Protein AF-F7X2Z0-F1 (afdb_monomer_lite)

InterPro domains:
  IPR009935 Protein of unknown function DUF1467 [PF07330] (40-120)

Secondary structure (DSSP, 8-state):
-----HHHHHHHTSPPHHHHHHHHHHHHHHHHHHHHHHHHHHHHHHHHHHHHHHHHHHHHGGGG--BHHHHT---TTS-TTSBS---HHHHHHHHHHHHHHHHHHHHHHHHHH--SGGGS---S----

Foldseek 3Di:
DDPPPPVVVVVVPDDDPVRVVVVVVCVVVVVCVVVVVCCVVVVVLVVLLVVLLVVLLVVLVVVQFDFCLNVVNDDPPDDRRHGPDRPPVVSNVVSNVVSVCVSVVVVCCCPPVVPDVVVPDPPDDDDD

Structure (mmCIF, N/CA/C/O backbone):
data_AF-F7X2Z0-F1
#
_entry.id   AF-F7X2Z0-F1
#
loop_
_atom_site.group_PDB
_atom_site.id
_atom_site.type_symbol
_atom_site.label_atom_id
_atom_site.label_alt_id
_atom_site.label_comp_id
_atom_site.label_asym_id
_atom_site.label_entity_id
_atom_site.label_seq_id
_atom_site.pdbx_PDB_ins_code
_atom_site.Cartn_x
_atom_site.Cartn_y
_atom_site.Cartn_z
_atom_site.occupancy
_atom_site.B_iso_or_equiv
_atom_site.auth_seq_id
_atom_site.auth_comp_id
_atom_site.auth_asym_id
_atom_site.auth_atom_id
_atom_site.pdbx_PDB_model_num
ATOM 1 N N . MET A 1 1 ? 65.621 -19.679 -28.562 1.00 56.53 1 MET A N 1
ATOM 2 C CA . MET A 1 1 ? 64.187 -19.477 -28.254 1.00 56.53 1 MET A CA 1
ATOM 3 C C . MET A 1 1 ? 63.950 -17.981 -28.076 1.00 56.53 1 MET A C 1
ATOM 5 O O . MET A 1 1 ? 64.734 -17.375 -27.351 1.00 56.53 1 MET A O 1
ATOM 9 N N . PRO A 1 2 ? 62.975 -17.358 -28.762 1.00 68.06 2 PRO A N 1
ATOM 10 C CA . PRO A 1 2 ? 62.716 -15.925 -28.621 1.00 68.06 2 PRO A CA 1
ATOM 11 C C . PRO A 1 2 ? 62.209 -15.630 -27.202 1.00 68.06 2 PRO A C 1
ATOM 13 O O . PRO A 1 2 ? 61.143 -16.097 -26.817 1.00 68.06 2 PRO A O 1
ATOM 16 N N . HIS A 1 3 ? 62.977 -14.880 -26.411 1.00 76.38 3 HIS A N 1
ATOM 17 C CA . HIS A 1 3 ? 62.620 -14.465 -25.051 1.00 76.38 3 HIS A CA 1
ATOM 18 C C . HIS A 1 3 ? 61.808 -13.170 -25.117 1.00 76.38 3 HIS A C 1
ATOM 20 O O . HIS A 1 3 ? 62.193 -12.133 -24.590 1.00 76.38 3 HIS A O 1
ATOM 26 N N . TRP A 1 4 ? 60.706 -13.176 -25.860 1.00 74.44 4 TRP A N 1
ATOM 27 C CA . TRP A 1 4 ? 59.907 -11.965 -25.932 1.00 74.44 4 TRP A CA 1
ATOM 28 C C . TRP A 1 4 ? 59.412 -11.583 -24.522 1.00 74.44 4 TRP A C 1
ATOM 30 O O . TRP A 1 4 ? 58.890 -12.446 -23.808 1.00 74.44 4 TRP A O 1
ATOM 40 N N . PRO A 1 5 ? 59.574 -10.323 -24.084 1.00 75.75 5 PRO A N 1
ATOM 41 C CA . PRO A 1 5 ? 59.145 -9.907 -22.759 1.00 75.75 5 PRO A CA 1
ATOM 42 C C . PRO A 1 5 ? 57.622 -10.036 -22.641 1.00 75.75 5 PRO A C 1
ATOM 44 O O . PRO A 1 5 ? 56.861 -9.358 -23.333 1.00 75.75 5 PRO A O 1
ATOM 47 N N . LEU A 1 6 ? 57.162 -10.883 -21.714 1.00 75.50 6 LEU A N 1
ATOM 48 C CA . LEU A 1 6 ? 55.739 -11.157 -21.446 1.00 75.50 6 LEU A CA 1
ATOM 49 C C . LEU A 1 6 ? 54.904 -9.885 -21.180 1.00 75.50 6 LEU A C 1
ATOM 51 O O . LEU A 1 6 ? 53.680 -9.902 -21.310 1.00 75.50 6 LEU A O 1
ATOM 55 N N . GLY A 1 7 ? 55.554 -8.774 -20.816 1.00 74.56 7 GLY A N 1
ATOM 56 C CA . GLY A 1 7 ? 54.923 -7.466 -20.640 1.00 74.56 7 GLY A CA 1
ATOM 57 C C . GLY A 1 7 ? 54.309 -6.890 -21.919 1.00 74.56 7 GLY A C 1
ATOM 58 O O . GLY A 1 7 ? 53.224 -6.318 -21.854 1.00 74.56 7 GLY A O 1
ATOM 59 N N . VAL A 1 8 ? 54.929 -7.096 -23.085 1.00 71.00 8 VAL A N 1
ATOM 60 C CA . VAL A 1 8 ? 54.440 -6.489 -24.335 1.00 71.00 8 VAL A CA 1
ATOM 61 C C . VAL A 1 8 ? 53.227 -7.242 -24.890 1.00 71.00 8 VAL A C 1
ATOM 63 O O . VAL A 1 8 ? 52.302 -6.624 -25.405 1.00 71.00 8 VAL A O 1
ATOM 66 N N . ILE A 1 9 ? 53.155 -8.565 -24.697 1.00 67.06 9 ILE A N 1
ATOM 67 C CA . ILE A 1 9 ? 51.957 -9.356 -25.051 1.00 67.06 9 ILE A CA 1
ATOM 68 C C . ILE A 1 9 ? 50.772 -8.956 -24.161 1.00 67.06 9 ILE A C 1
ATOM 70 O O . ILE A 1 9 ? 49.638 -8.877 -24.630 1.00 67.06 9 ILE A O 1
ATOM 74 N N . ARG A 1 10 ? 51.032 -8.642 -22.883 1.00 74.06 10 ARG A N 1
ATOM 75 C CA . ARG A 1 10 ? 50.007 -8.130 -21.964 1.00 74.06 10 ARG A CA 1
ATOM 76 C C . ARG A 1 10 ? 49.452 -6.771 -22.387 1.00 74.06 10 ARG A C 1
ATOM 78 O O . ARG A 1 10 ? 48.258 -6.557 -22.225 1.00 74.06 10 ARG A O 1
ATOM 85 N N . GLN A 1 11 ? 50.283 -5.883 -22.932 1.00 71.19 11 GLN A N 1
ATOM 86 C CA . GLN A 1 11 ? 49.830 -4.591 -23.460 1.00 71.19 11 GLN A CA 1
ATOM 87 C C . GLN A 1 11 ? 49.093 -4.724 -24.794 1.00 71.19 11 GLN A C 1
ATOM 89 O O . GLN A 1 11 ? 48.072 -4.073 -24.978 1.00 71.19 11 GLN A O 1
ATOM 94 N N . ALA A 1 12 ? 49.553 -5.601 -25.689 1.00 73.31 12 ALA A N 1
ATOM 95 C CA . ALA A 1 12 ? 48.904 -5.830 -26.981 1.00 73.31 12 ALA A CA 1
ATOM 96 C C . ALA A 1 12 ? 47.487 -6.427 -26.858 1.00 73.31 12 ALA A C 1
ATOM 98 O O . ALA A 1 12 ? 46.673 -6.248 -27.756 1.00 73.31 12 ALA A O 1
ATOM 99 N N . ASN A 1 13 ? 47.193 -7.122 -25.752 1.00 77.38 13 ASN A N 1
ATOM 100 C CA . ASN A 1 13 ? 45.884 -7.721 -25.473 1.00 77.38 13 ASN A CA 1
ATOM 101 C C . ASN A 1 13 ? 45.080 -6.954 -24.402 1.00 77.38 13 ASN A C 1
ATOM 103 O O . ASN A 1 13 ? 44.019 -7.408 -23.970 1.00 77.38 13 ASN A O 1
ATOM 107 N N . ALA A 1 14 ? 45.593 -5.813 -23.927 1.00 79.62 14 ALA A N 1
ATOM 108 C CA . ALA A 1 14 ? 44.855 -4.957 -23.011 1.00 79.62 14 ALA A CA 1
ATOM 109 C C . ALA A 1 14 ? 43.736 -4.238 -23.783 1.00 79.62 14 ALA A C 1
ATOM 111 O O . ALA A 1 14 ? 43.978 -3.742 -24.887 1.00 79.62 14 ALA A O 1
ATOM 112 N N . PRO A 1 15 ? 42.512 -4.161 -23.231 1.00 80.56 15 PRO A N 1
ATOM 113 C CA . PRO A 1 15 ? 41.451 -3.391 -23.858 1.00 80.56 15 PRO A CA 1
ATOM 114 C C . PRO A 1 15 ? 41.893 -1.931 -23.984 1.00 80.56 15 PRO A C 1
ATOM 116 O O . PRO A 1 15 ? 42.482 -1.369 -23.058 1.00 80.56 15 PRO A O 1
ATOM 119 N N . THR A 1 16 ? 41.606 -1.314 -25.131 1.00 86.19 16 THR A N 1
ATOM 120 C CA . THR A 1 16 ? 41.911 0.104 -25.332 1.00 86.19 16 THR A CA 1
ATOM 121 C C . THR A 1 16 ? 41.182 0.952 -24.278 1.00 86.19 16 THR A C 1
ATOM 123 O O . THR A 1 16 ? 40.111 0.554 -23.793 1.00 86.19 16 THR A O 1
ATOM 126 N N . PRO A 1 17 ? 41.725 2.122 -23.892 1.00 84.75 17 PRO A N 1
ATOM 127 C CA . PRO A 1 17 ? 41.073 3.004 -22.923 1.00 84.75 17 PRO A CA 1
ATOM 128 C C . PRO A 1 17 ? 39.624 3.329 -23.319 1.00 84.75 17 PRO A C 1
ATOM 130 O O . PRO A 1 17 ? 38.715 3.213 -22.502 1.00 84.75 17 PRO A O 1
ATOM 133 N N . GLU A 1 18 ? 39.386 3.601 -24.603 1.00 84.81 18 GLU A N 1
ATOM 134 C CA . GLU A 1 18 ? 38.057 3.872 -25.169 1.00 84.81 18 GLU A CA 1
ATOM 135 C C . GLU A 1 18 ? 37.085 2.694 -25.000 1.00 84.81 18 GLU A C 1
ATOM 137 O O . GLU A 1 18 ? 35.958 2.874 -24.537 1.00 84.81 18 GLU A O 1
ATOM 142 N N . ALA A 1 19 ? 37.529 1.464 -25.288 1.00 80.62 19 ALA A N 1
ATOM 143 C CA . ALA A 1 19 ? 36.713 0.262 -25.108 1.00 80.62 19 ALA A CA 1
ATOM 144 C C . ALA A 1 19 ? 36.405 -0.018 -23.629 1.00 80.62 19 ALA A C 1
ATOM 146 O O . ALA A 1 19 ? 35.368 -0.601 -23.299 1.00 80.62 19 ALA A O 1
ATOM 147 N N . THR A 1 20 ? 37.298 0.399 -22.730 1.00 81.88 20 THR A N 1
ATOM 148 C CA . THR A 1 20 ? 37.116 0.259 -21.283 1.00 81.88 20 THR A CA 1
ATOM 149 C C . THR A 1 20 ? 36.050 1.230 -20.777 1.00 81.88 20 THR A C 1
ATOM 151 O O . THR A 1 20 ? 35.110 0.788 -20.116 1.00 81.88 20 THR A O 1
ATOM 154 N N . HIS A 1 21 ? 36.134 2.509 -21.161 1.00 81.31 21 HIS A N 1
ATOM 155 C CA . HIS A 1 21 ? 35.149 3.534 -20.802 1.00 81.31 21 HIS A CA 1
ATOM 156 C C . HIS A 1 21 ? 33.760 3.229 -21.373 1.00 81.31 21 HIS A C 1
ATOM 158 O O . HIS A 1 21 ? 32.780 3.231 -20.633 1.00 81.31 21 HIS A O 1
ATOM 164 N N . PHE A 1 22 ? 33.673 2.849 -22.648 1.00 78.56 22 PHE A N 1
ATOM 165 C CA . PHE A 1 22 ? 32.409 2.480 -23.289 1.00 78.56 22 PHE A CA 1
ATOM 166 C C . PHE A 1 22 ? 31.745 1.261 -22.631 1.00 78.56 22 PHE A C 1
ATOM 168 O O . PHE A 1 22 ? 30.542 1.255 -22.372 1.00 78.56 22 PHE A O 1
ATOM 175 N N . ARG A 1 23 ? 32.535 0.235 -22.279 1.00 81.25 23 ARG A N 1
ATOM 176 C CA . ARG A 1 23 ? 32.031 -0.936 -21.545 1.00 81.25 23 ARG A CA 1
ATOM 177 C C . ARG A 1 23 ? 31.490 -0.539 -20.174 1.00 81.25 23 ARG A C 1
ATOM 179 O O . ARG A 1 23 ? 30.494 -1.110 -19.739 1.00 81.25 23 ARG A O 1
ATOM 186 N N . THR A 1 24 ? 32.149 0.376 -19.468 1.00 82.62 24 THR A N 1
ATOM 187 C CA . THR A 1 24 ? 31.676 0.831 -18.157 1.00 82.62 24 THR A CA 1
ATOM 188 C C . THR A 1 24 ? 30.433 1.704 -18.265 1.00 82.62 24 THR A C 1
ATOM 190 O O . THR A 1 24 ? 29.481 1.443 -17.542 1.00 82.62 24 THR A O 1
ATOM 193 N N . GLU A 1 25 ? 30.392 2.647 -19.206 1.00 86.38 25 GLU A N 1
ATOM 194 C CA . GLU A 1 25 ? 29.234 3.504 -19.500 1.00 86.38 25 GLU A CA 1
ATOM 195 C C . GLU A 1 25 ? 27.992 2.660 -19.790 1.00 86.38 25 GLU A C 1
ATOM 197 O O . GLU A 1 25 ? 26.990 2.784 -19.095 1.00 86.38 25 GLU A O 1
ATOM 202 N N . ILE A 1 26 ? 28.083 1.699 -20.717 1.00 86.94 26 ILE A N 1
ATOM 203 C CA . ILE A 1 26 ? 26.968 0.791 -21.027 1.00 86.94 26 ILE A CA 1
ATOM 204 C C . ILE A 1 26 ? 26.532 0.002 -19.794 1.00 86.94 26 ILE A C 1
ATOM 206 O O . ILE A 1 26 ? 25.337 -0.165 -19.561 1.00 86.94 26 ILE A O 1
ATOM 210 N N . ARG A 1 27 ? 27.480 -0.493 -18.988 1.00 86.06 27 ARG A N 1
ATOM 211 C CA . ARG A 1 27 ? 27.156 -1.248 -17.771 1.00 86.06 27 ARG A CA 1
ATOM 212 C C . ARG A 1 27 ? 26.438 -0.382 -16.742 1.00 86.06 27 ARG A C 1
ATOM 214 O O . ARG A 1 27 ? 25.501 -0.880 -16.129 1.00 86.06 27 ARG A O 1
ATOM 221 N N . TYR A 1 28 ? 26.851 0.870 -16.556 1.00 87.38 28 TYR A N 1
ATOM 222 C CA . TYR A 1 28 ? 26.198 1.790 -15.627 1.00 87.38 28 TYR A CA 1
ATOM 223 C C . TYR A 1 28 ? 24.844 2.253 -16.153 1.00 87.38 28 TYR A C 1
ATOM 225 O O . TYR A 1 28 ? 23.877 2.176 -15.407 1.00 87.38 28 TYR A O 1
ATOM 233 N N . THR A 1 29 ? 24.734 2.635 -17.426 1.00 87.25 29 THR A N 1
ATOM 234 C CA . THR A 1 29 ? 23.461 3.032 -18.043 1.00 87.25 29 THR A CA 1
ATOM 235 C C . THR A 1 29 ? 22.449 1.895 -17.985 1.00 87.25 29 THR A C 1
ATOM 237 O O . THR A 1 29 ? 21.363 2.084 -17.451 1.00 87.25 29 THR A O 1
ATOM 240 N N . PHE A 1 30 ? 22.820 0.682 -18.405 1.00 88.94 30 PHE A N 1
ATOM 241 C CA . PHE A 1 30 ? 21.938 -0.484 -18.322 1.00 88.94 30 PHE A CA 1
ATOM 242 C C . PHE A 1 30 ? 21.544 -0.809 -16.875 1.00 88.94 30 PHE A C 1
ATOM 244 O O . PHE A 1 30 ? 20.379 -1.064 -16.583 1.00 88.94 30 PHE A O 1
ATOM 251 N N . PHE A 1 31 ? 22.499 -0.782 -15.943 1.00 85.81 31 PHE A N 1
ATOM 252 C CA . PHE A 1 31 ? 22.225 -1.036 -14.530 1.00 85.81 31 PHE A CA 1
ATOM 253 C C . PHE A 1 31 ? 21.272 0.006 -13.932 1.00 85.81 31 PHE A C 1
ATOM 255 O O . PHE A 1 31 ? 20.308 -0.359 -13.261 1.00 85.81 31 PHE A O 1
ATOM 262 N N . VAL A 1 32 ? 21.506 1.291 -14.205 1.00 84.81 32 VAL A N 1
ATOM 263 C CA . VAL A 1 32 ? 20.671 2.399 -13.731 1.00 84.81 32 VAL A CA 1
ATOM 264 C C . VAL A 1 32 ? 19.283 2.3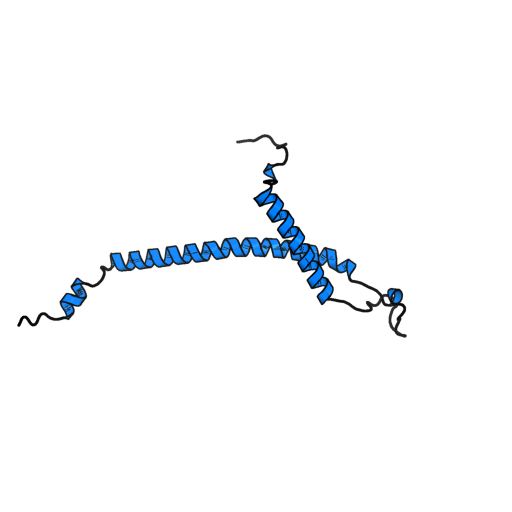45 -14.368 1.00 84.81 32 VAL A C 1
ATOM 266 O O . VAL A 1 32 ? 18.297 2.506 -13.658 1.00 84.81 32 VAL A O 1
ATOM 269 N N . GLU A 1 33 ? 19.167 2.041 -15.660 1.00 87.44 33 GLU A N 1
ATOM 270 C CA . GLU A 1 33 ? 17.878 1.869 -16.342 1.00 87.44 33 GLU A CA 1
ATOM 271 C C . GLU A 1 33 ? 17.062 0.719 -15.750 1.00 87.44 33 GLU A C 1
ATOM 273 O O . GLU A 1 33 ? 15.875 0.882 -15.455 1.00 87.44 33 GLU A O 1
ATOM 278 N N . VAL A 1 34 ? 17.700 -0.433 -15.532 1.00 83.69 34 VAL A N 1
ATOM 279 C CA . VAL A 1 34 ? 17.064 -1.607 -14.928 1.00 83.69 34 VAL A CA 1
ATOM 280 C C . VAL A 1 34 ? 16.595 -1.284 -13.510 1.00 83.69 34 VAL A C 1
ATOM 282 O O . VAL A 1 34 ? 15.427 -1.503 -13.183 1.00 83.69 34 VAL A O 1
ATOM 285 N N . LEU A 1 35 ? 17.461 -0.702 -12.677 1.00 84.19 35 LEU A N 1
ATOM 286 C CA . LEU A 1 35 ? 17.098 -0.306 -11.316 1.00 84.19 35 LEU A CA 1
ATOM 287 C C . LEU A 1 35 ? 15.976 0.736 -11.288 1.00 84.19 35 LEU A C 1
ATOM 289 O O . LEU A 1 35 ? 15.045 0.614 -10.488 1.00 84.19 35 LEU A O 1
ATOM 293 N N . GLN A 1 36 ? 16.020 1.737 -12.167 1.00 80.38 36 GLN A N 1
ATOM 294 C CA . GLN A 1 36 ? 15.013 2.793 -12.230 1.00 80.38 36 GLN A CA 1
ATOM 295 C C . GLN A 1 36 ? 13.659 2.256 -12.705 1.00 80.38 36 GLN A C 1
ATOM 297 O O . GLN A 1 36 ? 12.621 2.626 -12.156 1.00 80.38 36 GLN A O 1
ATOM 302 N N . ARG A 1 37 ? 13.646 1.325 -13.667 1.00 79.38 37 ARG A N 1
ATOM 303 C CA . ARG A 1 37 ? 12.421 0.682 -14.161 1.00 79.38 37 ARG A CA 1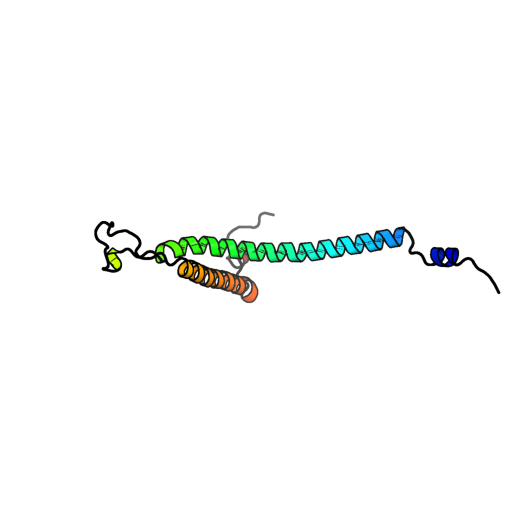
ATOM 304 C C . ARG A 1 37 ? 11.696 -0.101 -13.068 1.00 79.38 37 ARG A C 1
ATOM 306 O O . ARG A 1 37 ? 10.470 0.005 -12.948 1.00 79.38 37 ARG A O 1
ATOM 313 N N . PHE A 1 38 ? 12.436 -0.866 -12.269 1.00 82.19 38 PHE A N 1
ATOM 314 C CA . PHE A 1 38 ? 11.861 -1.591 -11.137 1.00 82.19 38 PHE A CA 1
ATOM 315 C C . PHE A 1 38 ? 11.401 -0.638 -10.037 1.00 82.19 38 PHE A C 1
ATOM 317 O O . PHE A 1 38 ? 10.277 -0.767 -9.559 1.00 82.19 38 PHE A O 1
ATOM 324 N N . SER A 1 39 ? 12.224 0.358 -9.700 1.00 83.81 39 SER A N 1
ATOM 325 C CA . SER A 1 39 ? 11.922 1.317 -8.636 1.00 83.81 39 SER A CA 1
ATOM 326 C C . SER A 1 39 ? 10.647 2.106 -8.931 1.00 83.81 39 SER A C 1
ATOM 328 O O . SER A 1 39 ? 9.768 2.164 -8.081 1.00 83.81 39 SER A O 1
ATOM 330 N N . MET A 1 40 ? 10.488 2.642 -10.146 1.00 80.25 40 MET A N 1
ATOM 331 C CA . MET A 1 40 ? 9.326 3.471 -10.496 1.00 80.25 40 MET A CA 1
ATOM 332 C C . MET A 1 40 ? 8.018 2.671 -10.517 1.00 80.25 40 MET A C 1
ATOM 334 O O . MET A 1 40 ? 7.038 3.075 -9.901 1.00 80.25 40 MET A O 1
ATOM 338 N N . SER A 1 41 ? 7.997 1.510 -11.178 1.00 84.44 41 SER A N 1
ATOM 339 C CA . SER A 1 41 ? 6.769 0.705 -11.303 1.00 84.44 41 SER A CA 1
ATOM 340 C C . SER A 1 41 ? 6.313 0.098 -9.974 1.00 84.44 41 SER A C 1
ATOM 342 O O . SER A 1 41 ? 5.121 0.121 -9.647 1.00 84.44 41 SER A O 1
ATOM 344 N N . PHE A 1 42 ? 7.260 -0.402 -9.180 1.00 88.94 42 PHE A N 1
ATOM 345 C CA . PHE A 1 42 ? 6.980 -0.933 -7.853 1.00 88.94 42 PHE A CA 1
ATOM 346 C C . PHE A 1 42 ? 6.508 0.170 -6.907 1.00 88.94 42 PHE A C 1
ATOM 348 O O . PHE A 1 42 ? 5.488 0.006 -6.238 1.00 88.94 42 PHE A O 1
ATOM 355 N N . PHE A 1 43 ? 7.204 1.311 -6.892 1.00 91.38 43 PHE A N 1
ATOM 356 C CA . PHE A 1 43 ? 6.867 2.424 -6.014 1.00 91.38 43 PHE A CA 1
ATOM 357 C C . PHE A 1 43 ? 5.480 2.988 -6.319 1.00 91.38 43 PHE A C 1
ATOM 359 O O . PHE A 1 43 ? 4.695 3.175 -5.395 1.00 91.38 43 PHE A O 1
ATOM 366 N N . SER A 1 44 ? 5.131 3.189 -7.595 1.00 89.69 44 SER A N 1
ATOM 367 C CA . SER A 1 44 ? 3.793 3.654 -7.975 1.00 89.69 44 SER A CA 1
ATOM 368 C C . SER A 1 44 ? 2.697 2.675 -7.552 1.00 89.69 44 SER A C 1
ATOM 370 O O . SER A 1 44 ? 1.699 3.092 -6.969 1.00 89.69 44 SER A O 1
ATOM 372 N N . THR A 1 45 ? 2.893 1.374 -7.784 1.00 89.00 45 THR A N 1
ATOM 373 C CA . THR A 1 45 ? 1.911 0.344 -7.399 1.00 89.00 45 THR A CA 1
ATOM 374 C C . THR A 1 45 ? 1.726 0.299 -5.881 1.00 89.00 45 THR A C 1
ATOM 376 O O . THR A 1 45 ? 0.601 0.310 -5.381 1.00 89.00 45 THR A O 1
ATOM 379 N N . PHE A 1 46 ? 2.832 0.312 -5.134 1.00 93.31 46 PHE A N 1
ATOM 380 C CA . PHE A 1 46 ? 2.806 0.338 -3.677 1.00 93.31 46 PHE A CA 1
ATOM 381 C C . PHE A 1 46 ? 2.148 1.613 -3.136 1.00 93.31 46 PHE A C 1
ATOM 383 O O . PHE A 1 46 ? 1.329 1.530 -2.225 1.00 93.31 46 PHE A O 1
ATOM 390 N N . ALA A 1 47 ? 2.458 2.780 -3.706 1.00 94.31 47 ALA A N 1
ATOM 391 C CA . ALA A 1 47 ? 1.890 4.056 -3.283 1.00 94.31 47 ALA A CA 1
ATOM 392 C C . ALA A 1 47 ? 0.365 4.093 -3.465 1.00 94.31 47 ALA A C 1
ATOM 394 O O . ALA A 1 47 ? -0.347 4.491 -2.544 1.00 94.31 47 ALA A O 1
ATOM 395 N N . ILE A 1 48 ? -0.147 3.627 -4.610 1.00 92.38 48 ILE A N 1
ATOM 396 C CA . ILE A 1 48 ? -1.593 3.547 -4.869 1.00 92.38 48 ILE A CA 1
ATOM 397 C C . ILE A 1 48 ? -2.263 2.622 -3.850 1.00 92.38 48 ILE A C 1
ATOM 399 O O . ILE A 1 48 ? -3.243 3.010 -3.211 1.00 92.38 48 ILE A O 1
ATOM 403 N N . TYR A 1 49 ? -1.709 1.424 -3.646 1.00 93.00 49 TYR A N 1
ATOM 404 C CA . TYR A 1 49 ? -2.215 0.492 -2.642 1.00 93.00 49 TYR A CA 1
ATOM 405 C C . TYR A 1 49 ? -2.198 1.095 -1.232 1.00 93.00 49 TYR A C 1
ATOM 407 O O . TYR A 1 49 ? -3.188 0.990 -0.510 1.00 93.00 49 TYR A O 1
ATOM 415 N N . PHE A 1 50 ? -1.114 1.773 -0.851 1.00 96.06 50 PHE A N 1
ATOM 416 C CA . PHE A 1 50 ? -0.977 2.404 0.457 1.00 96.06 50 PHE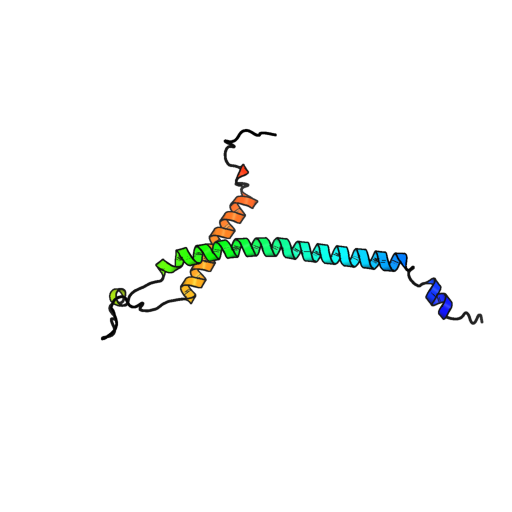 A CA 1
ATOM 417 C C . PHE A 1 50 ? -2.009 3.516 0.678 1.00 96.06 50 PHE A C 1
ATOM 419 O O . PHE A 1 50 ? -2.607 3.581 1.748 1.00 96.06 50 PHE A O 1
ATOM 426 N N . ILE A 1 51 ? -2.279 4.348 -0.332 1.00 96.31 51 ILE A N 1
ATOM 427 C CA . ILE A 1 51 ? -3.307 5.397 -0.256 1.00 96.31 51 ILE A CA 1
ATOM 428 C C . ILE A 1 51 ? -4.702 4.780 -0.092 1.00 96.31 51 ILE A C 1
ATOM 430 O O . ILE A 1 51 ? -5.450 5.187 0.798 1.00 96.31 51 ILE A O 1
ATOM 434 N N . ILE A 1 52 ? -5.044 3.771 -0.904 1.00 95.56 52 ILE A N 1
ATOM 435 C CA . ILE A 1 52 ? -6.324 3.050 -0.796 1.00 95.56 52 ILE A CA 1
ATOM 436 C C . ILE A 1 52 ? -6.463 2.429 0.599 1.00 95.56 52 ILE A C 1
ATOM 438 O O . ILE A 1 52 ? -7.504 2.568 1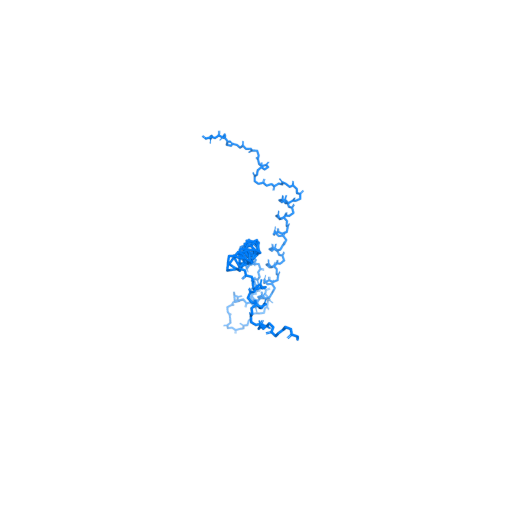.246 1.00 95.56 52 ILE A O 1
ATOM 442 N N . TRP A 1 53 ? -5.408 1.777 1.085 1.00 96.88 53 TRP A N 1
ATOM 443 C CA . TRP A 1 53 ? -5.364 1.172 2.411 1.00 96.88 53 TRP A CA 1
ATOM 444 C C . TRP A 1 53 ? -5.546 2.209 3.523 1.00 96.88 53 TRP A C 1
ATOM 446 O O . TRP A 1 53 ? -6.346 1.995 4.432 1.00 96.88 53 TRP A O 1
ATOM 456 N N . TRP A 1 54 ? -4.877 3.360 3.423 1.00 96.69 54 TRP A N 1
ATOM 457 C CA . TRP A 1 54 ? -4.960 4.448 4.397 1.00 96.69 54 TRP A CA 1
ATOM 458 C C . TRP A 1 54 ? -6.369 5.032 4.487 1.00 96.69 54 TRP A C 1
ATOM 460 O O . TRP A 1 54 ? -6.914 5.169 5.579 1.00 96.69 54 TRP A O 1
ATOM 470 N N . ILE A 1 55 ? -7.003 5.313 3.347 1.00 96.06 55 ILE A N 1
ATOM 471 C CA . ILE A 1 55 ? -8.391 5.796 3.311 1.00 96.06 55 ILE A CA 1
ATOM 472 C C . ILE A 1 55 ? -9.331 4.742 3.910 1.00 96.06 55 ILE A C 1
ATOM 474 O O . ILE A 1 55 ? -10.178 5.060 4.744 1.00 96.06 55 ILE A O 1
ATOM 478 N N . THR A 1 56 ? -9.138 3.473 3.545 1.00 95.38 56 THR A N 1
ATOM 479 C CA . THR A 1 56 ? -9.934 2.356 4.069 1.00 95.38 56 THR A CA 1
ATOM 480 C C . THR A 1 56 ? -9.805 2.232 5.589 1.00 95.38 56 THR A C 1
ATOM 482 O O . THR A 1 56 ? -10.799 1.969 6.261 1.00 95.38 56 THR A O 1
ATOM 485 N N . LEU A 1 57 ? -8.617 2.475 6.156 1.00 93.06 57 LEU A N 1
ATOM 486 C CA . LEU A 1 57 ? -8.384 2.438 7.602 1.00 93.06 57 LEU A CA 1
ATOM 487 C C . LEU A 1 57 ? -9.334 3.385 8.344 1.00 93.06 57 LEU A C 1
ATOM 489 O O . LEU A 1 57 ? -9.956 2.976 9.323 1.00 93.06 57 LEU A O 1
ATOM 493 N N . PHE A 1 58 ? -9.486 4.620 7.861 1.00 93.00 58 PHE A N 1
ATOM 494 C CA . PHE A 1 58 ? -10.387 5.602 8.470 1.00 93.00 58 PHE A CA 1
ATOM 495 C C . PHE A 1 58 ? -11.862 5.238 8.306 1.00 93.00 58 PHE A C 1
ATOM 497 O O . PHE A 1 58 ? -12.652 5.503 9.208 1.00 93.00 58 PHE A O 1
ATOM 504 N N . VAL A 1 59 ? -12.230 4.590 7.199 1.00 92.69 59 VAL A N 1
ATOM 505 C CA . VAL A 1 59 ? -13.594 4.082 6.979 1.00 92.69 59 VAL A CA 1
ATOM 506 C C . VAL A 1 59 ? -13.917 2.918 7.922 1.00 92.69 59 VAL A C 1
ATOM 508 O O . VAL A 1 59 ? -15.037 2.815 8.417 1.00 92.69 59 VAL A O 1
ATOM 511 N N . VAL A 1 60 ? -12.946 2.044 8.195 1.00 90.69 60 VAL A N 1
ATOM 512 C CA . VAL A 1 60 ? -13.131 0.851 9.036 1.00 90.69 60 VAL A CA 1
ATOM 513 C C . VAL A 1 60 ? -13.056 1.173 10.530 1.00 90.69 60 VAL A C 1
ATOM 515 O O . VAL A 1 60 ? -13.718 0.507 11.327 1.00 90.69 60 VAL A O 1
ATOM 518 N N . LEU A 1 61 ? -12.290 2.193 10.928 1.00 88.94 61 LEU A N 1
ATOM 519 C CA . LEU A 1 61 ? -12.107 2.585 12.329 1.00 88.94 61 LEU A CA 1
ATOM 520 C C . LEU A 1 61 ? -13.422 2.718 13.136 1.00 88.94 61 LEU A C 1
ATOM 522 O O . LEU A 1 61 ? -13.492 2.114 14.210 1.00 88.94 61 LEU A O 1
ATOM 526 N N . PRO A 1 62 ? -14.475 3.422 12.662 1.00 83.25 62 PRO A N 1
ATOM 527 C CA . PRO A 1 62 ? -15.722 3.566 13.418 1.00 83.25 62 PRO A CA 1
ATOM 528 C C . PRO A 1 62 ? -16.505 2.255 13.584 1.00 83.25 62 PRO A C 1
ATOM 530 O O . PRO A 1 62 ? -17.312 2.142 14.498 1.00 83.25 62 PRO A O 1
ATOM 533 N N . LEU A 1 63 ? -16.261 1.242 12.746 1.00 81.25 63 LEU A N 1
ATOM 534 C CA . LEU A 1 63 ? -16.984 -0.035 12.786 1.00 81.25 63 LEU A CA 1
ATOM 535 C C . LEU A 1 63 ? -16.495 -0.971 13.907 1.00 81.25 63 LEU A C 1
ATOM 537 O O . LEU A 1 63 ? -17.152 -1.960 14.225 1.00 81.25 63 LEU A O 1
ATOM 541 N N . GLY A 1 64 ? -15.312 -0.706 14.471 1.00 71.38 64 GLY A N 1
ATOM 542 C CA . GLY A 1 64 ? -14.646 -1.580 15.439 1.00 71.38 64 GLY A CA 1
ATOM 543 C C . GLY A 1 64 ? -14.841 -1.203 16.908 1.00 71.38 64 GLY A C 1
ATOM 544 O O . GLY A 1 64 ? -14.283 -1.885 17.771 1.00 71.38 64 GLY A O 1
ATOM 545 N N . VAL A 1 65 ? -15.577 -0.128 17.202 1.00 74.94 65 VAL A N 1
ATOM 546 C CA . VAL A 1 65 ? -15.767 0.381 18.565 1.00 74.94 65 VAL A CA 1
ATOM 547 C C . VAL A 1 65 ? -17.024 -0.243 19.167 1.00 74.94 65 VAL A C 1
ATOM 549 O O . VAL A 1 65 ? -18.107 -0.109 18.611 1.00 74.94 65 VAL A O 1
ATOM 552 N N . ARG A 1 66 ? -16.864 -0.935 20.298 1.00 70.69 66 ARG A N 1
ATOM 553 C CA . ARG A 1 66 ? -17.967 -1.374 21.163 1.00 70.69 66 ARG A CA 1
ATOM 554 C C . ARG A 1 66 ? -17.736 -0.871 22.579 1.00 70.69 66 ARG A C 1
ATOM 556 O O . ARG A 1 66 ? -16.621 -0.987 23.102 1.00 70.69 66 ARG A O 1
ATOM 563 N N . THR A 1 67 ? -18.771 -0.283 23.163 1.00 74.44 67 THR A N 1
ATOM 564 C CA . THR A 1 67 ? -18.744 0.300 24.512 1.00 74.44 67 THR A CA 1
ATOM 565 C C . THR A 1 67 ? -19.013 -0.763 25.582 1.00 74.44 67 THR A C 1
ATOM 567 O O . THR A 1 67 ? -19.571 -1.817 25.284 1.00 74.44 67 THR A O 1
ATOM 570 N N . GLN A 1 68 ? -18.610 -0.515 26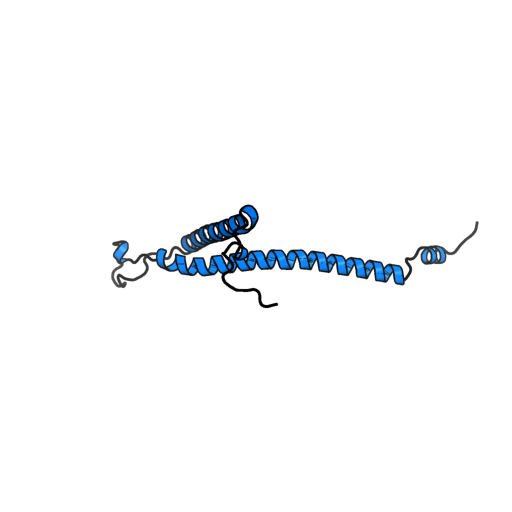.832 1.00 69.69 68 GLN A N 1
ATOM 571 C CA . GLN A 1 68 ? -18.933 -1.415 27.952 1.00 69.69 68 GLN A CA 1
ATOM 572 C C . GLN A 1 68 ? -20.448 -1.573 28.148 1.00 69.69 68 GLN A C 1
ATOM 574 O O . GLN A 1 68 ? -20.913 -2.679 28.423 1.00 69.69 68 GLN A O 1
ATOM 579 N N . ALA A 1 69 ? -21.222 -0.506 27.910 1.00 65.69 69 ALA A N 1
ATOM 580 C CA . ALA A 1 69 ? -22.685 -0.552 27.902 1.00 65.69 69 ALA A CA 1
ATOM 581 C C . ALA A 1 69 ? -23.246 -1.583 26.903 1.00 65.69 69 ALA A C 1
ATOM 583 O O . ALA A 1 69 ? -24.165 -2.330 27.228 1.00 65.69 69 ALA A O 1
ATOM 584 N N . GLU A 1 70 ? -22.668 -1.673 25.702 1.00 67.81 70 GLU A N 1
ATOM 585 C CA . GLU A 1 70 ? -23.076 -2.651 24.681 1.00 67.81 70 GLU A CA 1
ATOM 586 C C . GLU A 1 70 ? -22.703 -4.098 25.039 1.00 67.81 70 GLU A C 1
ATOM 588 O O . GLU A 1 70 ? -23.258 -5.040 24.471 1.00 67.81 70 GLU A O 1
ATOM 593 N N . GLU A 1 71 ? -21.758 -4.291 25.959 1.00 71.31 71 GLU A N 1
ATOM 594 C CA . GLU A 1 71 ? -21.249 -5.606 26.352 1.00 71.31 71 GLU A CA 1
ATOM 595 C C . GLU A 1 71 ? -21.891 -6.143 27.646 1.00 71.31 71 GLU A C 1
ATOM 597 O O . GLU A 1 71 ? -21.626 -7.285 28.013 1.00 71.31 71 GLU A O 1
ATOM 602 N N . ASN A 1 72 ? -22.773 -5.360 28.291 1.00 65.31 72 ASN A N 1
ATOM 603 C CA . ASN A 1 72 ? -23.416 -5.646 29.588 1.00 65.31 72 ASN A CA 1
ATOM 604 C C . ASN A 1 72 ? -22.426 -5.978 30.725 1.00 65.31 72 ASN A C 1
ATOM 606 O O . ASN A 1 72 ? -22.792 -6.642 31.693 1.00 65.31 72 ASN A O 1
ATOM 610 N N . ASP A 1 73 ? -21.182 -5.512 30.610 1.00 68.00 73 ASP A N 1
ATOM 611 C CA . ASP A 1 73 ? -20.094 -5.757 31.561 1.00 68.00 73 ASP A CA 1
ATOM 612 C C . ASP A 1 73 ? -19.441 -4.415 31.919 1.00 68.00 73 ASP A C 1
ATOM 614 O O . ASP A 1 73 ? -18.379 -4.047 31.414 1.00 68.00 73 ASP A O 1
ATOM 618 N N . VAL A 1 74 ? -20.165 -3.619 32.713 1.00 69.75 74 VAL A N 1
ATOM 619 C CA . VAL A 1 74 ? -19.718 -2.296 33.169 1.00 69.75 74 VAL A CA 1
ATOM 620 C C . VAL A 1 74 ? -18.952 -2.460 34.475 1.00 69.75 74 VAL A C 1
ATOM 622 O O . VAL A 1 74 ? -19.521 -2.844 35.500 1.00 69.75 74 VAL A O 1
ATOM 625 N N . VAL A 1 75 ? -17.659 -2.136 34.459 1.00 75.31 75 VAL A N 1
ATOM 626 C CA . VAL A 1 75 ? -16.821 -2.209 35.663 1.00 75.31 75 VAL A CA 1
ATOM 627 C C . VAL A 1 75 ? -17.174 -1.041 36.598 1.00 75.31 75 VAL A C 1
ATOM 629 O O . VAL A 1 75 ? -17.098 0.117 36.164 1.00 75.31 75 VAL A O 1
ATOM 632 N N . PRO A 1 76 ? -17.526 -1.288 37.878 1.00 74.94 76 PRO A N 1
ATOM 633 C CA . PRO A 1 76 ? -17.861 -0.227 38.827 1.00 74.94 76 PRO A CA 1
ATOM 634 C C . PRO A 1 76 ? -16.749 0.827 38.929 1.00 74.94 76 PRO A C 1
ATOM 636 O O . PRO A 1 76 ? -15.590 0.494 39.168 1.00 74.94 76 PRO A O 1
ATOM 639 N N . GLY A 1 77 ? -17.103 2.103 38.748 1.00 76.94 77 GLY A N 1
ATOM 640 C CA . GLY A 1 77 ? -16.154 3.226 38.742 1.00 76.94 77 GLY A CA 1
ATOM 641 C C . GLY A 1 77 ? -15.598 3.603 37.362 1.00 76.94 77 GLY A C 1
ATOM 642 O O . GLY A 1 77 ? -14.813 4.546 37.267 1.00 76.94 77 GLY A O 1
ATOM 643 N N . THR A 1 78 ? -16.014 2.919 36.292 1.00 73.12 78 THR A N 1
ATOM 644 C CA . THR A 1 78 ? -15.712 3.300 34.904 1.00 73.12 78 THR A CA 1
ATOM 645 C C . THR A 1 78 ? -16.938 3.919 34.229 1.00 73.12 78 THR A C 1
ATOM 647 O O . THR A 1 78 ? -18.073 3.657 34.623 1.00 73.12 78 THR A O 1
ATOM 650 N N . VAL A 1 79 ? -16.725 4.790 33.239 1.00 68.56 79 VAL A N 1
ATOM 651 C CA . VAL A 1 79 ? -17.830 5.362 32.454 1.00 68.56 79 VAL A CA 1
ATOM 652 C C . VAL A 1 79 ? -18.382 4.310 31.492 1.00 68.56 79 VAL A C 1
ATOM 654 O O . VAL A 1 79 ? -17.616 3.625 30.821 1.00 68.56 79 VAL A O 1
ATOM 657 N N . GLU A 1 80 ? -19.707 4.214 31.375 1.00 67.25 80 GLU A N 1
ATOM 658 C CA . GLU A 1 80 ? -20.403 3.239 30.512 1.00 67.25 80 GLU A CA 1
ATOM 659 C C . GLU A 1 80 ? -19.979 3.319 29.029 1.00 67.25 80 GLU A C 1
ATOM 661 O O . GLU A 1 80 ? -20.013 2.328 28.296 1.00 67.25 80 GLU A O 1
ATOM 666 N N . SER A 1 81 ? -19.523 4.499 28.597 1.00 63.94 81 SER A N 1
ATOM 667 C CA . SER A 1 81 ? -19.008 4.781 27.254 1.00 63.94 81 SER A CA 1
ATOM 668 C C . SER A 1 81 ? -17.558 4.341 27.026 1.00 63.94 81 SER A C 1
ATOM 670 O O . SER A 1 81 ? -17.051 4.472 25.909 1.00 63.94 81 SER A O 1
ATOM 672 N N . ALA A 1 82 ? -16.866 3.829 28.049 1.00 67.06 82 ALA A N 1
ATOM 673 C CA . ALA A 1 82 ? -15.493 3.369 27.911 1.00 67.06 82 ALA A CA 1
ATOM 674 C C . ALA A 1 82 ? -15.421 2.217 26.885 1.00 67.06 82 ALA A C 1
ATOM 676 O O . ALA A 1 82 ? -16.260 1.311 26.915 1.00 67.06 82 ALA A O 1
ATOM 677 N N . PRO A 1 83 ? -14.438 2.214 25.965 1.00 63.31 83 PRO A N 1
ATOM 678 C CA . PRO A 1 83 ? -14.269 1.122 25.013 1.00 63.31 83 PRO A CA 1
ATOM 679 C C . PRO A 1 83 ? -13.972 -0.183 25.757 1.00 63.31 83 PRO A C 1
ATOM 681 O O . PRO A 1 83 ? -12.984 -0.267 26.484 1.00 63.31 83 PRO A O 1
ATOM 684 N N . ALA A 1 84 ? -14.796 -1.213 25.558 1.00 67.75 84 ALA A N 1
ATOM 685 C CA . ALA A 1 84 ? -14.635 -2.484 26.266 1.00 67.75 84 ALA A CA 1
ATOM 686 C C . ALA A 1 84 ? -13.410 -3.270 25.769 1.00 67.75 84 ALA A C 1
ATOM 688 O O . ALA A 1 84 ? -12.725 -3.946 26.533 1.00 67.75 84 ALA A O 1
ATOM 689 N N . ARG A 1 85 ? -13.119 -3.190 24.462 1.00 67.56 85 ARG A N 1
ATOM 690 C CA . ARG A 1 85 ? -11.996 -3.897 23.824 1.00 67.56 85 ARG A CA 1
ATOM 691 C C . ARG A 1 85 ? -11.690 -3.360 22.431 1.00 67.56 85 ARG A C 1
ATOM 693 O O . ARG A 1 85 ? -12.383 -3.678 21.466 1.00 67.56 85 ARG A O 1
ATOM 700 N N . PHE A 1 86 ? -10.599 -2.610 22.292 1.00 74.81 86 PHE A N 1
ATOM 701 C CA . PHE A 1 86 ? -10.103 -2.209 20.975 1.00 74.81 86 PHE A CA 1
ATOM 702 C C . PHE A 1 86 ? -9.370 -3.378 20.295 1.00 74.81 86 PHE A C 1
ATOM 704 O O . PHE A 1 86 ? -8.278 -3.774 20.697 1.00 74.81 86 PHE A O 1
ATOM 711 N N . ARG A 1 87 ? -9.969 -3.961 19.247 1.00 82.19 87 ARG A N 1
ATOM 712 C CA . ARG A 1 87 ? -9.399 -5.104 18.505 1.00 82.19 87 ARG A CA 1
ATOM 713 C C . ARG A 1 87 ? -8.535 -4.632 17.331 1.00 82.19 87 ARG A C 1
ATOM 715 O O . ARG A 1 87 ? -8.890 -4.858 16.175 1.00 82.19 87 ARG A O 1
ATOM 722 N N . ALA A 1 88 ? -7.388 -4.020 17.626 1.00 83.88 88 ALA A N 1
ATOM 723 C CA . ALA A 1 88 ? -6.483 -3.436 16.625 1.00 83.88 88 ALA A CA 1
ATOM 724 C C . ALA A 1 88 ? -6.143 -4.393 15.462 1.00 83.88 88 ALA A C 1
ATOM 726 O O . ALA A 1 88 ? -6.252 -4.021 14.296 1.00 83.88 88 ALA A O 1
ATOM 727 N N . LEU A 1 89 ? -5.816 -5.657 15.761 1.00 86.12 89 LEU A N 1
ATOM 728 C CA . LEU A 1 89 ? -5.486 -6.660 14.738 1.00 86.12 89 LEU A CA 1
ATOM 729 C C . LEU A 1 89 ? -6.649 -6.947 13.782 1.00 86.12 89 LEU A C 1
ATOM 731 O O . LEU A 1 89 ? -6.437 -7.130 12.587 1.00 86.12 89 LEU A O 1
ATOM 735 N N . ARG A 1 90 ? -7.888 -6.956 14.289 1.00 86.81 90 ARG A N 1
ATOM 736 C CA . ARG A 1 90 ? -9.075 -7.154 13.450 1.00 86.81 90 ARG A CA 1
ATOM 737 C C . ARG A 1 90 ? -9.265 -5.979 12.496 1.00 86.81 90 ARG A C 1
ATOM 739 O O . ARG A 1 90 ? -9.587 -6.214 11.338 1.00 86.81 90 ARG A O 1
ATOM 746 N N . VAL A 1 91 ? -9.054 -4.752 12.974 1.00 88.94 91 VAL A N 1
ATOM 747 C CA . VAL A 1 91 ? -9.134 -3.539 12.147 1.00 88.94 91 VAL A CA 1
ATOM 748 C C . VAL A 1 91 ? -8.100 -3.609 11.029 1.00 88.94 91 VAL A C 1
ATOM 750 O O . VAL A 1 91 ? -8.465 -3.497 9.868 1.00 88.94 91 VAL A O 1
ATOM 753 N N . VAL A 1 92 ? -6.836 -3.896 11.350 1.00 91.75 92 VAL A N 1
ATOM 754 C CA . VAL A 1 92 ? -5.761 -3.989 10.348 1.00 91.75 92 VAL A CA 1
ATOM 755 C C . VAL A 1 92 ? -6.042 -5.075 9.305 1.00 91.75 92 VAL A C 1
ATOM 757 O O . VAL A 1 92 ? -5.893 -4.825 8.108 1.00 91.75 92 VAL A O 1
ATOM 760 N N . LEU A 1 93 ? -6.481 -6.266 9.729 1.00 92.75 93 LEU A N 1
ATOM 761 C CA . LEU A 1 93 ? -6.824 -7.357 8.810 1.00 92.75 93 LEU A CA 1
ATOM 762 C C . LEU A 1 93 ? -7.999 -6.989 7.901 1.00 92.75 93 LEU A C 1
ATOM 764 O O . LEU A 1 93 ? -7.915 -7.180 6.690 1.00 92.75 93 LEU A O 1
ATOM 768 N N . LEU A 1 94 ? -9.068 -6.425 8.465 1.00 91.75 94 LEU A N 1
ATOM 769 C CA . LEU A 1 94 ? -10.245 -6.020 7.702 1.00 91.75 94 LEU A CA 1
ATOM 770 C C . LEU A 1 94 ? -9.902 -4.915 6.695 1.00 91.75 94 LEU A C 1
ATOM 772 O O . LEU A 1 94 ? -10.253 -5.033 5.523 1.00 91.75 94 LEU A O 1
ATOM 776 N N . THR A 1 95 ? -9.145 -3.901 7.118 1.00 93.50 95 THR A N 1
ATOM 777 C CA . THR A 1 95 ? -8.637 -2.838 6.240 1.00 93.50 95 THR A CA 1
ATOM 778 C C . THR A 1 95 ? -7.807 -3.410 5.098 1.00 93.50 95 THR A C 1
ATOM 780 O O . THR A 1 95 ? -7.991 -3.020 3.951 1.00 93.50 95 THR A O 1
ATOM 783 N N . THR A 1 96 ? -6.931 -4.373 5.387 1.00 94.75 96 THR A N 1
ATOM 784 C CA . THR A 1 96 ? -6.069 -5.009 4.380 1.00 94.75 96 THR A CA 1
ATOM 785 C C . THR A 1 96 ? -6.888 -5.771 3.341 1.00 94.75 96 THR A C 1
ATOM 787 O O . THR A 1 96 ? -6.666 -5.600 2.146 1.00 94.75 96 THR A O 1
ATOM 790 N N . VAL A 1 97 ? -7.870 -6.566 3.777 1.00 95.69 97 VAL A N 1
ATOM 791 C CA . VAL A 1 97 ? -8.744 -7.328 2.873 1.00 95.69 97 VAL A CA 1
ATOM 792 C C . VAL A 1 97 ? -9.586 -6.392 2.005 1.00 95.69 97 VAL A C 1
ATOM 794 O O . VAL A 1 97 ? -9.627 -6.567 0.790 1.00 95.69 97 VAL A O 1
ATOM 797 N N . ILE A 1 98 ? -10.218 -5.375 2.597 1.00 95.00 98 ILE A N 1
ATOM 798 C CA . ILE A 1 98 ? -11.050 -4.417 1.854 1.00 95.00 98 ILE A CA 1
ATOM 799 C C . ILE A 1 98 ? -10.200 -3.633 0.848 1.00 95.00 98 ILE A C 1
ATOM 801 O O . ILE A 1 98 ? -10.564 -3.548 -0.325 1.00 95.00 98 ILE A O 1
ATOM 805 N N . ALA A 1 99 ? -9.045 -3.114 1.269 1.00 95.38 99 ALA A N 1
ATOM 806 C CA . ALA A 1 99 ? -8.144 -2.372 0.393 1.00 95.38 99 ALA A CA 1
ATOM 807 C C . ALA A 1 99 ? -7.634 -3.232 -0.773 1.00 95.38 99 ALA A C 1
ATOM 809 O O . ALA A 1 99 ? -7.597 -2.766 -1.911 1.00 95.38 99 ALA A O 1
ATOM 810 N N . ALA A 1 100 ? -7.299 -4.502 -0.514 1.00 94.69 100 ALA A N 1
ATOM 811 C CA . ALA A 1 100 ? -6.889 -5.444 -1.550 1.00 94.69 100 ALA A CA 1
ATOM 812 C C . ALA A 1 100 ? -8.010 -5.711 -2.565 1.00 94.69 100 ALA A C 1
ATOM 814 O O . ALA A 1 100 ? -7.747 -5.720 -3.766 1.00 94.69 100 ALA A O 1
ATOM 815 N N . VAL A 1 101 ? -9.258 -5.872 -2.112 1.00 96.12 101 VAL A N 1
ATOM 816 C CA . VAL A 1 101 ? -10.418 -6.054 -3.000 1.00 96.12 101 VAL A CA 1
ATOM 817 C C . VAL A 1 101 ? -10.655 -4.815 -3.863 1.00 96.12 101 VAL A C 1
ATOM 819 O O . VAL A 1 101 ? -10.852 -4.955 -5.068 1.00 96.12 101 VAL A O 1
ATOM 822 N N . ILE A 1 102 ? -10.589 -3.611 -3.286 1.00 93.94 102 ILE A N 1
ATOM 823 C CA . ILE A 1 102 ? -10.755 -2.348 -4.025 1.00 93.94 102 ILE A CA 1
ATOM 824 C C . ILE A 1 102 ? -9.659 -2.198 -5.084 1.00 93.94 102 ILE A C 1
ATOM 826 O O . ILE A 1 102 ? -9.959 -1.956 -6.253 1.00 93.94 102 ILE A O 1
ATOM 830 N N . HIS A 1 103 ? -8.395 -2.382 -4.696 1.00 91.94 103 HIS A N 1
ATOM 831 C CA . HIS A 1 103 ? -7.266 -2.274 -5.617 1.00 91.94 103 HIS A CA 1
ATOM 832 C C . HIS A 1 103 ? -7.352 -3.322 -6.735 1.00 91.94 103 HIS A C 1
ATOM 834 O O . HIS A 1 103 ? -7.115 -3.007 -7.900 1.00 91.94 103 HIS A O 1
ATOM 840 N N . LEU A 1 104 ? -7.680 -4.574 -6.406 1.00 90.75 104 LEU A N 1
ATOM 841 C CA . LEU A 1 104 ? -7.808 -5.641 -7.397 1.00 90.75 104 LEU A CA 1
ATOM 842 C C . LEU A 1 104 ? -8.988 -5.392 -8.340 1.00 90.75 104 LEU A C 1
ATOM 844 O O . LEU A 1 104 ? -8.844 -5.574 -9.545 1.00 90.75 104 LEU A O 1
ATOM 848 N N . GLY A 1 105 ? -10.129 -4.948 -7.810 1.00 90.75 105 GLY A N 1
ATOM 849 C CA . GLY A 1 105 ? -11.299 -4.583 -8.604 1.00 90.75 105 GLY A CA 1
ATOM 850 C C . GLY A 1 105 ? -10.971 -3.477 -9.601 1.00 90.75 105 GLY A C 1
ATOM 851 O O . GLY A 1 105 ? -11.212 -3.646 -10.793 1.00 90.75 105 GLY A O 1
ATOM 852 N N . TRP A 1 106 ? -10.336 -2.397 -9.137 1.00 87.50 106 TRP A N 1
ATOM 853 C CA . TRP A 1 106 ? -9.861 -1.320 -10.007 1.00 87.50 106 TRP A CA 1
ATOM 854 C C . TRP A 1 106 ? -8.885 -1.835 -11.073 1.00 87.50 106 TRP A C 1
ATOM 856 O O . TRP A 1 106 ? -9.109 -1.621 -12.260 1.00 87.50 106 TRP A O 1
ATOM 866 N N . TYR A 1 107 ? -7.866 -2.604 -10.676 1.00 86.81 107 TYR A N 1
ATOM 867 C CA . TYR A 1 107 ? -6.886 -3.171 -11.605 1.00 86.81 107 TYR A CA 1
ATOM 868 C C . TYR A 1 107 ? -7.541 -4.040 -12.690 1.00 86.81 107 TYR A C 1
ATOM 870 O O . TYR A 1 107 ? -7.205 -3.927 -13.868 1.00 86.81 107 TYR A O 1
ATOM 878 N N . VAL A 1 108 ? -8.501 -4.894 -12.320 1.00 87.56 108 VAL A N 1
ATOM 879 C CA . VAL A 1 108 ? -9.231 -5.743 -13.271 1.00 87.56 108 VAL A CA 1
ATOM 880 C C . VAL A 1 108 ? -10.109 -4.900 -14.198 1.00 87.56 108 VAL A C 1
ATOM 882 O O . VAL A 1 108 ? -10.089 -5.130 -15.407 1.00 87.56 108 VAL A O 1
ATOM 885 N N . LEU A 1 109 ? -10.841 -3.913 -13.675 1.00 85.31 109 LEU A N 1
ATOM 886 C CA . LEU A 1 109 ? -11.674 -3.026 -14.492 1.00 85.31 109 LEU A CA 1
ATOM 887 C C . LEU A 1 109 ? -10.844 -2.249 -15.521 1.00 85.31 109 LEU A C 1
ATOM 889 O O . LEU A 1 109 ? -11.203 -2.223 -16.698 1.00 85.31 109 LEU A O 1
ATOM 893 N N . SER A 1 110 ? -9.710 -1.691 -15.104 1.00 80.88 110 SER A N 1
ATOM 894 C CA . SER A 1 110 ? -8.840 -0.914 -15.986 1.00 80.88 110 SER A CA 1
ATOM 895 C C . SER A 1 110 ? -8.121 -1.796 -17.010 1.00 80.88 110 SER A C 1
ATOM 897 O O . SER A 1 110 ? -8.156 -1.513 -18.204 1.00 80.88 110 SER A O 1
ATOM 899 N N . VAL A 1 111 ? -7.498 -2.902 -16.582 1.00 78.19 111 VAL A N 1
ATOM 900 C CA . VAL A 1 111 ? -6.614 -3.702 -17.453 1.00 78.19 111 VAL A CA 1
ATOM 901 C C . VAL A 1 111 ? -7.375 -4.695 -18.330 1.00 78.19 111 VAL A C 1
ATOM 903 O O . VAL A 1 111 ? -6.985 -4.926 -19.473 1.00 78.19 111 VAL A O 1
ATOM 906 N N . LYS A 1 112 ? -8.430 -5.334 -17.809 1.00 73.38 112 LYS A N 1
ATOM 907 C CA . LYS A 1 112 ? -9.151 -6.400 -18.531 1.00 73.38 112 LYS A CA 1
ATOM 908 C C . LYS A 1 112 ? -10.364 -5.878 -19.286 1.00 73.38 112 LYS A C 1
ATOM 910 O O . LYS A 1 112 ? -10.652 -6.386 -20.364 1.00 73.38 112 LYS A O 1
ATOM 915 N N . LEU A 1 113 ? -11.087 -4.925 -18.702 1.00 75.06 113 LEU A N 1
ATOM 916 C CA . LEU A 1 113 ? -12.347 -4.436 -19.261 1.00 75.06 113 LEU A CA 1
ATOM 917 C C . LEU A 1 113 ? -12.183 -3.118 -20.031 1.00 75.06 113 LEU A C 1
ATOM 919 O O . LEU A 1 113 ? -13.094 -2.738 -20.759 1.00 75.06 113 LEU A O 1
ATOM 923 N N . GLY A 1 114 ? -11.033 -2.442 -19.912 1.00 69.31 114 GLY A N 1
ATOM 924 C CA . GLY A 1 114 ? -10.754 -1.192 -20.626 1.00 69.31 114 GLY A CA 1
ATOM 925 C C . GLY A 1 114 ? -11.655 -0.027 -20.204 1.00 69.31 114 GLY A C 1
ATOM 926 O O . GLY A 1 114 ? -11.722 0.980 -20.908 1.00 69.31 114 GLY A O 1
ATOM 927 N N . TYR A 1 115 ? -12.358 -0.157 -19.073 1.00 68.62 115 TYR A N 1
ATOM 928 C CA . TYR A 1 115 ? -13.130 0.928 -18.479 1.00 68.62 115 TYR A CA 1
ATOM 929 C C . TYR A 1 115 ? -12.172 1.854 -17.739 1.00 68.62 115 TYR A C 1
ATOM 931 O O . TYR A 1 115 ? -11.971 1.738 -16.531 1.00 68.62 115 TYR A O 1
ATOM 939 N N . ASP A 1 116 ? -11.556 2.750 -18.496 1.00 66.56 116 ASP A N 1
ATOM 940 C CA . ASP A 1 116 ? -10.795 3.867 -17.954 1.00 66.56 116 ASP A CA 1
ATOM 941 C C . ASP A 1 116 ? -11.644 5.148 -17.963 1.00 66.56 116 ASP A C 1
ATOM 943 O O . ASP A 1 116 ? -12.766 5.171 -18.479 1.00 66.56 116 ASP A O 1
ATOM 947 N N . ILE A 1 117 ? -11.111 6.244 -17.427 1.00 62.25 117 ILE A N 1
ATOM 948 C CA . ILE A 1 117 ? -11.736 7.578 -17.459 1.00 62.25 117 ILE A CA 1
ATOM 949 C C . ILE A 1 117 ? -12.042 8.008 -18.915 1.00 62.25 117 ILE A C 1
ATOM 951 O O . ILE A 1 117 ? -12.946 8.801 -19.171 1.00 62.25 117 ILE A O 1
ATOM 955 N N . ASP A 1 118 ? -11.355 7.415 -19.894 1.00 69.56 118 ASP A N 1
ATOM 956 C CA . ASP A 1 118 ? -11.588 7.599 -21.330 1.00 69.56 118 ASP A CA 1
ATOM 957 C C . ASP A 1 118 ? -12.855 6.926 -21.885 1.00 69.56 118 ASP A C 1
ATOM 959 O O . ASP A 1 118 ? -13.293 7.275 -22.986 1.00 69.56 118 ASP A O 1
ATOM 963 N N . ALA A 1 119 ? -13.435 5.963 -21.159 1.00 70.06 119 ALA A N 1
ATOM 964 C CA . ALA A 1 119 ? -14.680 5.287 -21.532 1.00 70.06 119 ALA A CA 1
ATOM 965 C C . ALA A 1 119 ? -15.926 6.136 -21.223 1.00 70.06 119 ALA A C 1
ATOM 967 O O . ALA A 1 119 ? -17.034 5.813 -21.657 1.00 70.06 119 ALA A O 1
ATOM 968 N N . ILE A 1 120 ? -15.755 7.230 -20.479 1.00 70.88 120 ILE A N 1
ATOM 969 C CA . ILE A 1 120 ? -16.818 8.186 -20.191 1.00 70.88 120 ILE A CA 1
ATOM 970 C C . ILE A 1 120 ? -17.119 8.963 -21.488 1.00 70.88 120 ILE A C 1
ATOM 972 O O . ILE A 1 120 ? -16.180 9.416 -22.154 1.00 70.88 120 ILE A O 1
ATOM 976 N N . PRO A 1 121 ? -18.398 9.146 -21.878 1.00 72.75 121 PRO A N 1
ATOM 977 C CA . PRO A 1 121 ? -18.755 9.991 -23.012 1.00 72.75 121 PRO A CA 1
ATOM 978 C C . PRO A 1 121 ? -18.088 11.359 -22.865 1.00 72.75 121 PRO A C 1
ATOM 980 O O . PRO A 1 121 ? -18.283 12.061 -21.874 1.00 72.75 121 PRO A O 1
ATOM 983 N N . ARG A 1 122 ? -17.229 11.713 -23.822 1.00 72.38 122 ARG A N 1
ATOM 984 C CA . ARG A 1 122 ? -16.410 12.925 -23.745 1.00 72.38 122 ARG A CA 1
ATOM 985 C C . ARG A 1 122 ? -17.325 14.144 -23.884 1.00 72.38 122 ARG A C 1
ATOM 987 O O . ARG A 1 122 ? -17.722 14.487 -24.991 1.00 72.38 122 ARG A O 1
ATOM 994 N N . PHE A 1 123 ? -17.666 14.782 -22.765 1.00 69.88 123 PHE A N 1
ATOM 995 C CA . PHE A 1 123 ? -18.527 15.973 -22.743 1.00 69.88 123 PHE A CA 1
ATOM 996 C C . PHE A 1 123 ? -17.783 17.277 -23.089 1.00 69.88 123 PHE A C 1
ATOM 998 O O . PHE A 1 123 ? -18.424 18.293 -23.343 1.00 69.88 123 PHE A O 1
ATOM 1005 N N . ALA A 1 124 ? -16.445 17.266 -23.118 1.00 75.62 124 ALA A N 1
ATOM 1006 C CA . ALA A 1 124 ? -15.626 18.435 -23.437 1.00 75.62 124 ALA A CA 1
ATOM 1007 C C . ALA A 1 124 ? -15.137 18.410 -24.905 1.00 75.62 124 ALA A C 1
ATOM 1009 O O . ALA A 1 124 ? -14.573 17.397 -25.339 1.00 75.62 124 ALA A O 1
ATOM 1010 N N . PRO A 1 125 ? -15.302 19.508 -25.670 1.00 78.88 125 PRO A N 1
ATOM 1011 C CA . PRO A 1 125 ? -14.701 19.656 -26.993 1.00 78.88 125 PRO A CA 1
ATOM 1012 C C . PRO A 1 125 ? -13.172 19.718 -26.898 1.00 78.88 125 PRO A C 1
ATOM 1014 O O . PRO A 1 125 ? -12.618 20.289 -25.960 1.00 78.88 125 PRO A O 1
ATOM 1017 N N . LYS A 1 12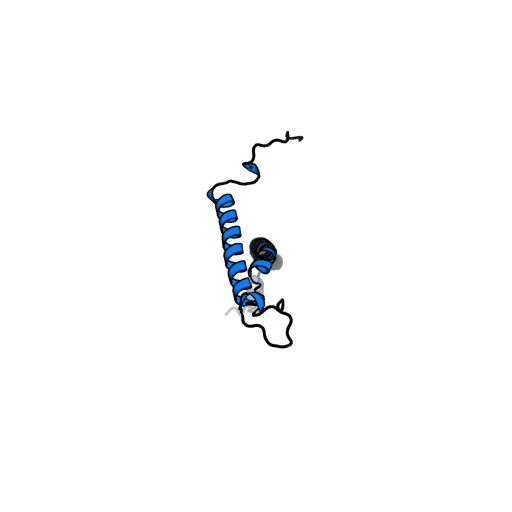6 ? -12.476 19.148 -27.887 1.00 74.56 126 LYS A N 1
ATOM 1018 C CA . LYS A 1 126 ? -11.015 19.246 -27.986 1.00 74.56 126 LYS A CA 1
ATOM 1019 C C . LYS A 1 126 ? -10.646 20.640 -28.491 1.00 74.56 126 LYS A C 1
ATOM 1021 O O . LYS A 1 126 ? -10.907 20.950 -29.650 1.00 74.56 126 LYS A O 1
ATOM 1026 N N . PHE A 1 127 ? -10.032 21.447 -27.638 1.00 75.75 127 PHE A N 1
ATOM 1027 C CA . PHE A 1 127 ? -9.349 22.666 -28.056 1.00 75.75 127 PHE A CA 1
ATOM 1028 C C . PHE A 1 127 ? -7.884 22.283 -28.240 1.00 75.75 127 PHE A C 1
ATOM 1030 O O . PHE A 1 127 ? -7.207 21.960 -27.266 1.00 75.75 127 PHE A O 1
ATOM 1037 N N . TYR A 1 128 ? -7.480 22.150 -29.503 1.00 72.56 128 TYR A N 1
ATOM 1038 C CA . TYR A 1 128 ? -6.075 22.007 -29.876 1.00 72.56 128 TYR A CA 1
ATOM 1039 C C . TYR A 1 128 ? -5.277 23.208 -29.361 1.00 72.56 128 TYR A C 1
ATOM 1041 O O . TYR A 1 128 ? -5.821 24.334 -29.456 1.00 72.56 128 TYR A O 1
#

Radius of gyration: 31.55 Å; chains: 1; bounding box: 88×42×69 Å

Organism: Sinorhizobium meliloti (strain SM11) (NCBI:txid707241)

Sequence (128 aa):
MPHWPLGVIRQANAPTPEATHFRTEIRYTFFVEVLQRFSMSFFSTFAIYFIIWWITLFVVLPLGVRTQAEENDVVPGTVESAPARFRALRVVLLTTVIAAVIHLGWYVLSVKLGYDIDAIPRFAPKFY

pLDDT: mean 81.06, std 9.82, range [56.53, 96.88]